Protein AF-A0A2J6J036-F1 (afdb_monomer_lite)

Structure (mmCIF, N/CA/C/O backbone):
data_AF-A0A2J6J036-F1
#
_entry.id   AF-A0A2J6J036-F1
#
loop_
_atom_site.group_PDB
_atom_site.id
_atom_site.type_symbol
_atom_site.label_atom_id
_atom_site.label_alt_id
_atom_site.label_comp_id
_atom_site.label_asym_id
_atom_site.label_entity_id
_atom_site.label_seq_id
_atom_site.pdbx_PDB_ins_code
_atom_site.Cartn_x
_atom_site.Cartn_y
_atom_site.Cartn_z
_atom_site.occupancy
_atom_site.B_iso_or_equiv
_atom_site.auth_seq_id
_atom_site.auth_comp_id
_atom_site.auth_asym_id
_atom_site.auth_atom_id
_atom_site.pdbx_PDB_model_num
ATOM 1 N N . MET A 1 1 ? -36.014 15.746 -7.925 1.00 42.31 1 MET A N 1
ATOM 2 C CA . MET A 1 1 ? -34.994 15.157 -7.032 1.00 42.31 1 MET A CA 1
ATOM 3 C C . MET A 1 1 ? -35.391 15.455 -5.593 1.00 42.31 1 MET A C 1
ATOM 5 O O . MET A 1 1 ? -35.415 16.633 -5.251 1.00 42.31 1 MET A O 1
ATOM 9 N N . PRO A 1 2 ? -35.783 14.462 -4.780 1.00 55.62 2 PRO A N 1
ATOM 10 C CA . PRO A 1 2 ? -36.209 14.699 -3.408 1.00 55.62 2 PRO A CA 1
ATOM 11 C C . PRO A 1 2 ? -35.014 14.486 -2.473 1.00 55.62 2 PRO A C 1
ATOM 13 O O . PRO A 1 2 ? -34.523 13.369 -2.393 1.00 55.62 2 PRO A O 1
ATOM 16 N N . LEU A 1 3 ? -34.519 15.576 -1.872 1.00 52.59 3 LEU A N 1
ATOM 17 C CA . LEU A 1 3 ? -33.710 15.666 -0.630 1.00 52.59 3 LEU A CA 1
ATOM 18 C C . LEU A 1 3 ? -33.008 17.035 -0.473 1.00 52.59 3 LEU A C 1
ATOM 20 O O . LEU A 1 3 ? -32.277 17.241 0.485 1.00 52.59 3 LEU A O 1
ATOM 24 N N . GLY A 1 4 ? -33.217 18.003 -1.376 1.00 55.34 4 GLY A N 1
ATOM 25 C CA . GLY A 1 4 ? -32.718 19.377 -1.181 1.00 55.34 4 GLY A CA 1
ATOM 26 C C . GLY A 1 4 ? -31.195 19.541 -1.290 1.00 55.34 4 GLY A C 1
ATOM 27 O O . GLY A 1 4 ? -30.685 20.646 -1.134 1.00 55.34 4 GLY A O 1
ATOM 28 N N . ILE A 1 5 ? -30.467 18.470 -1.613 1.00 63.69 5 ILE A N 1
ATOM 29 C CA . ILE A 1 5 ? -29.026 18.506 -1.853 1.00 63.69 5 ILE A CA 1
ATOM 30 C C . ILE A 1 5 ? -28.793 19.035 -3.269 1.00 63.69 5 ILE A C 1
ATOM 32 O O . ILE A 1 5 ? -29.204 18.423 -4.257 1.00 63.69 5 ILE A O 1
ATOM 36 N N . LYS A 1 6 ? -28.135 20.191 -3.372 1.00 65.12 6 LYS A N 1
ATOM 37 C CA . LYS A 1 6 ? -27.725 20.782 -4.648 1.00 65.12 6 LYS A CA 1
ATOM 38 C C . LYS A 1 6 ? -26.211 20.659 -4.772 1.00 65.12 6 LYS A C 1
ATOM 40 O O . LYS A 1 6 ? -25.477 21.336 -4.060 1.00 65.12 6 LYS A O 1
ATOM 45 N N . LEU A 1 7 ? -25.754 19.787 -5.671 1.00 59.28 7 LEU A N 1
ATOM 46 C CA . LEU A 1 7 ? -24.333 19.662 -6.001 1.00 59.28 7 LEU A CA 1
ATOM 47 C C . LEU A 1 7 ? -23.791 21.010 -6.486 1.00 59.28 7 LEU A C 1
ATOM 49 O O . LEU A 1 7 ? -24.462 21.731 -7.236 1.00 59.28 7 LEU A O 1
ATOM 53 N N . TRP A 1 8 ? -22.569 21.349 -6.075 1.00 70.19 8 TRP A N 1
ATOM 54 C CA . TRP A 1 8 ? -21.929 22.584 -6.512 1.00 70.19 8 TRP A CA 1
ATOM 55 C C . TRP A 1 8 ? -21.804 22.579 -8.049 1.00 70.19 8 TRP A C 1
ATOM 57 O O . TRP A 1 8 ? -21.372 21.576 -8.622 1.00 70.19 8 TRP A O 1
ATOM 67 N N . PRO A 1 9 ? -22.105 23.681 -8.763 1.00 67.56 9 PRO A N 1
ATOM 68 C CA . PRO A 1 9 ? -22.036 23.723 -10.232 1.00 67.56 9 PRO A CA 1
ATOM 69 C C . PRO A 1 9 ? -20.660 23.396 -10.842 1.00 67.56 9 PRO A C 1
ATOM 71 O O . PRO A 1 9 ? -20.545 23.163 -12.046 1.00 67.56 9 PRO A O 1
ATOM 74 N N . ARG A 1 10 ? -19.590 23.424 -10.037 1.00 60.56 10 ARG A N 1
ATOM 75 C CA . ARG A 1 10 ? -18.247 22.973 -10.429 1.00 60.56 10 ARG A CA 1
ATOM 76 C C . ARG A 1 10 ? -18.108 21.447 -10.372 1.00 60.56 10 ARG A C 1
ATOM 78 O O . ARG A 1 10 ? -17.564 20.889 -11.316 1.00 60.56 10 ARG A O 1
ATOM 85 N N . GLU A 1 11 ? -18.688 20.782 -9.375 1.00 61.12 11 GLU A N 1
ATOM 86 C CA . GLU A 1 11 ? -18.715 19.311 -9.279 1.00 61.12 11 GLU A CA 1
ATOM 87 C C . GLU A 1 11 ? -19.530 18.685 -10.415 1.00 61.12 11 GLU A C 1
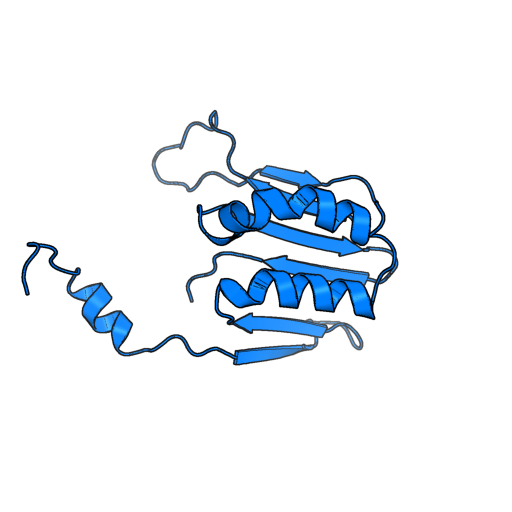ATOM 89 O O . GLU A 1 11 ? -19.111 17.712 -11.034 1.00 61.12 11 GLU A O 1
ATOM 94 N N . LEU A 1 12 ? -20.633 19.331 -10.809 1.00 61.09 12 LEU A N 1
ATOM 95 C CA . LEU A 1 12 ? -21.408 18.938 -11.994 1.00 61.09 12 LEU A CA 1
ATOM 96 C C . LEU A 1 12 ? -20.585 18.990 -13.296 1.00 61.09 12 LEU A C 1
ATOM 98 O O . LEU A 1 12 ? -20.835 18.211 -14.213 1.00 61.09 12 LEU A O 1
ATOM 102 N N . ARG A 1 13 ? -19.597 19.894 -13.386 1.00 59.88 13 ARG A N 1
ATOM 103 C CA . ARG A 1 13 ? -18.660 19.966 -14.520 1.00 59.88 13 ARG A CA 1
ATOM 104 C C . ARG A 1 13 ? -17.522 18.953 -14.397 1.00 59.88 13 ARG A C 1
ATOM 106 O O . ARG A 1 13 ? -17.084 18.443 -15.423 1.00 59.88 13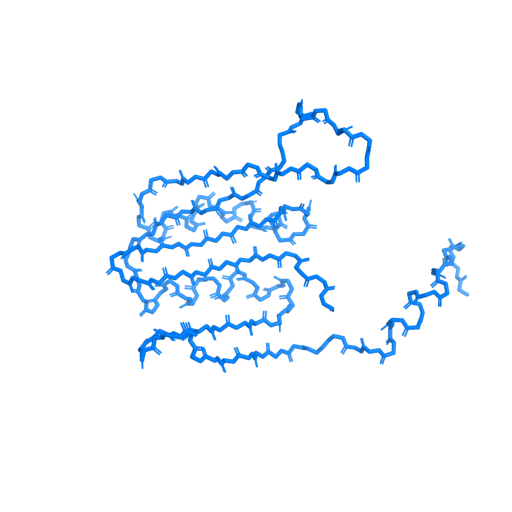 ARG A O 1
ATOM 113 N N . ARG A 1 14 ? -17.087 18.624 -13.177 1.00 54.62 14 ARG A N 1
ATOM 114 C CA . ARG A 1 14 ? -16.057 17.608 -12.899 1.00 54.62 14 ARG A CA 1
ATOM 115 C C . ARG A 1 14 ? -16.548 16.193 -13.231 1.00 54.62 14 ARG A C 1
ATOM 117 O O . ARG A 1 14 ? -15.812 15.431 -13.843 1.00 54.62 14 ARG A O 1
ATOM 124 N N . HIS A 1 15 ? -17.838 15.912 -13.018 1.00 53.22 15 HIS A N 1
ATOM 125 C CA . HIS A 1 15 ? -18.505 14.670 -13.441 1.00 53.22 15 HIS A CA 1
ATOM 126 C C . HIS A 1 15 ? -18.466 14.378 -14.954 1.00 53.22 15 HIS A C 1
ATOM 128 O O . HIS A 1 15 ? -18.782 13.263 -15.369 1.00 53.22 15 HIS A O 1
ATOM 134 N N . ARG A 1 16 ? -18.094 15.346 -15.805 1.00 51.09 16 ARG A N 1
ATOM 135 C CA . ARG A 1 16 ? -17.931 15.097 -17.245 1.00 51.09 16 ARG A CA 1
ATOM 136 C C . ARG A 1 16 ? -16.647 14.324 -17.563 1.00 51.09 16 ARG A C 1
ATOM 138 O O . ARG A 1 16 ? -16.648 13.542 -18.510 1.00 51.09 16 ARG A O 1
ATOM 145 N N . ASN A 1 17 ? -15.614 14.461 -16.733 1.00 52.84 17 ASN A N 1
ATOM 146 C CA . ASN A 1 17 ? -14.405 13.649 -16.802 1.00 52.84 17 ASN A CA 1
ATOM 147 C C . ASN A 1 17 ? -14.557 12.511 -15.797 1.00 52.84 17 ASN A C 1
ATOM 149 O O . ASN A 1 17 ? -14.239 12.653 -14.622 1.00 52.84 17 ASN A O 1
ATOM 153 N N . HIS A 1 18 ? -15.110 11.389 -16.250 1.00 56.50 18 HIS A N 1
ATOM 154 C CA . HIS A 1 18 ? -15.148 10.193 -15.419 1.00 56.50 18 HIS A CA 1
ATOM 155 C C . HIS A 1 18 ? -13.706 9.784 -15.129 1.00 56.50 18 HIS A C 1
ATOM 157 O O . HIS A 1 18 ? -12.969 9.476 -16.068 1.00 56.50 18 HIS A O 1
ATOM 163 N N . LEU A 1 19 ? -13.315 9.783 -13.854 1.00 60.91 19 LEU A N 1
ATOM 164 C CA . LEU A 1 19 ? -12.085 9.133 -13.425 1.00 60.91 19 LEU A CA 1
ATOM 165 C C . LEU A 1 19 ? -12.183 7.670 -13.843 1.00 60.91 19 LEU A C 1
ATOM 167 O O . LEU A 1 19 ? -13.112 6.957 -13.458 1.00 60.91 19 LEU A O 1
ATOM 171 N N . ARG A 1 20 ? -11.280 7.257 -14.729 1.00 68.12 20 ARG A N 1
ATOM 172 C CA . ARG A 1 20 ? -11.237 5.890 -15.233 1.00 68.12 20 ARG A CA 1
ATOM 173 C C . ARG A 1 20 ? -10.200 5.129 -14.439 1.00 68.12 20 ARG A C 1
ATOM 175 O O . ARG A 1 20 ? -9.110 5.637 -14.199 1.00 68.12 20 ARG A O 1
ATOM 182 N N . GLN A 1 21 ? -10.551 3.901 -14.073 1.00 80.56 21 GLN A N 1
ATOM 183 C CA . GLN A 1 21 ? -9.552 2.967 -13.580 1.00 80.56 21 GLN A CA 1
ATOM 184 C C . GLN A 1 21 ? -8.496 2.745 -14.662 1.00 80.56 21 GLN A C 1
ATOM 186 O O . GLN A 1 21 ? -8.813 2.722 -15.855 1.00 80.56 21 GLN A O 1
ATOM 191 N N . GLY A 1 22 ? -7.255 2.575 -14.240 1.00 84.75 22 GLY A N 1
ATOM 192 C CA . GLY A 1 22 ? -6.129 2.396 -15.136 1.00 84.75 22 GLY A CA 1
ATOM 193 C C . GLY A 1 22 ? -4.823 2.369 -14.368 1.00 84.75 22 GLY A C 1
ATOM 194 O O . GLY A 1 22 ? -4.801 2.484 -13.145 1.00 84.75 22 GLY A O 1
ATOM 195 N N . TYR A 1 23 ? -3.732 2.220 -15.099 1.00 87.62 23 TYR A N 1
ATOM 196 C CA . TYR A 1 23 ? -2.402 2.323 -14.532 1.00 87.62 23 TYR A CA 1
ATOM 197 C C . TYR A 1 23 ? -1.475 3.012 -15.523 1.00 87.62 23 TYR A C 1
ATOM 199 O O . TYR A 1 23 ? -1.669 2.937 -16.739 1.00 87.62 23 TYR A O 1
ATOM 207 N N . THR A 1 24 ? -0.462 3.675 -14.992 1.00 86.62 24 THR A N 1
ATOM 208 C CA . THR A 1 24 ? 0.704 4.121 -15.742 1.00 86.62 24 THR A CA 1
ATOM 209 C C . THR A 1 24 ? 1.933 3.419 -15.190 1.00 86.62 24 THR A C 1
ATOM 211 O O . THR A 1 24 ? 2.003 3.056 -14.015 1.00 86.62 24 THR A O 1
ATOM 214 N N . PHE A 1 25 ? 2.891 3.183 -16.075 1.00 87.06 25 PHE A N 1
ATOM 215 C CA . PHE A 1 25 ? 4.164 2.565 -15.754 1.00 87.06 25 PHE A CA 1
ATOM 216 C C . PHE A 1 25 ? 5.259 3.354 -16.454 1.00 87.06 25 PHE A C 1
ATOM 218 O O . PHE A 1 25 ? 5.153 3.636 -17.650 1.00 87.06 25 PHE A O 1
ATOM 225 N N . SER A 1 26 ? 6.293 3.720 -15.709 1.00 86.56 26 SER A N 1
ATOM 226 C CA . SER A 1 26 ? 7.417 4.490 -16.228 1.00 86.56 26 SER A CA 1
ATOM 227 C C . SER A 1 26 ? 8.709 4.111 -15.520 1.00 86.56 26 SER A C 1
ATOM 229 O O . SER A 1 26 ? 8.702 3.782 -14.334 1.00 86.56 26 SER A O 1
ATOM 231 N N . LEU A 1 27 ? 9.826 4.209 -16.238 1.00 87.94 27 LEU A N 1
ATOM 232 C CA . LEU A 1 27 ? 11.154 4.144 -15.635 1.00 87.94 27 LEU A CA 1
ATOM 233 C C . LEU A 1 27 ? 11.323 5.330 -14.679 1.00 87.94 27 LEU A C 1
ATOM 235 O O . LEU A 1 27 ? 10.889 6.444 -14.987 1.00 87.94 27 LEU A O 1
ATOM 239 N N . LEU A 1 28 ? 11.919 5.088 -13.518 1.00 83.44 28 LEU A N 1
ATOM 240 C CA . LEU A 1 28 ? 12.232 6.153 -12.581 1.00 83.44 28 LEU A CA 1
ATOM 241 C C . LEU A 1 28 ? 13.357 7.017 -13.173 1.00 83.44 28 LEU A C 1
ATOM 243 O O . LEU A 1 28 ? 14.308 6.498 -13.764 1.00 83.44 28 LEU A O 1
ATOM 247 N N . GLU A 1 29 ? 13.234 8.341 -13.063 1.00 77.88 29 GLU A N 1
ATOM 248 C CA . GLU A 1 29 ? 14.222 9.252 -13.646 1.00 77.88 29 GLU A CA 1
ATOM 249 C C . GLU A 1 29 ? 15.629 8.931 -13.118 1.00 77.88 29 GLU A C 1
ATOM 251 O O . GLU A 1 29 ? 15.825 8.687 -11.928 1.00 77.88 29 GLU A O 1
ATOM 256 N N . ASN A 1 30 ? 16.619 8.933 -14.015 1.00 73.88 30 ASN A N 1
ATOM 257 C CA . ASN A 1 30 ? 18.031 8.680 -13.703 1.00 73.88 30 ASN A CA 1
ATOM 258 C C . ASN A 1 30 ? 18.363 7.269 -13.174 1.00 73.88 30 ASN A C 1
ATOM 260 O O . ASN A 1 30 ? 19.412 7.087 -12.558 1.00 73.88 30 ASN A O 1
ATOM 264 N N . THR A 1 31 ? 17.525 6.261 -13.435 1.00 74.25 31 THR A N 1
ATOM 265 C CA . THR A 1 31 ? 17.828 4.847 -13.125 1.00 74.25 31 THR A CA 1
ATOM 266 C C . THR A 1 31 ? 17.614 3.951 -14.345 1.00 74.25 31 THR A C 1
ATOM 268 O O . THR A 1 31 ? 16.812 4.282 -15.211 1.00 74.25 31 THR A O 1
ATOM 271 N N . ALA A 1 32 ? 18.353 2.839 -14.453 1.00 77.00 32 ALA A N 1
ATOM 272 C CA . ALA A 1 32 ? 18.269 1.917 -15.598 1.00 77.00 32 ALA A CA 1
ATOM 273 C C . ALA A 1 32 ? 17.325 0.724 -15.350 1.00 77.00 32 ALA A C 1
ATOM 275 O O . ALA A 1 32 ? 16.915 0.049 -16.291 1.00 77.00 32 ALA A O 1
ATOM 276 N N . ASP A 1 33 ? 16.990 0.475 -14.087 1.00 82.44 33 ASP A N 1
ATOM 277 C CA . ASP A 1 33 ? 16.368 -0.753 -13.593 1.00 82.44 33 ASP A CA 1
ATOM 278 C C . ASP A 1 33 ? 15.285 -0.518 -12.522 1.00 82.44 33 ASP A C 1
ATOM 280 O O . ASP A 1 33 ? 14.685 -1.477 -12.040 1.00 82.44 33 ASP A O 1
ATOM 284 N N . SER A 1 34 ? 14.970 0.742 -12.205 1.00 83.69 34 SER A N 1
ATOM 285 C CA . SER A 1 34 ? 13.910 1.111 -11.258 1.00 83.69 34 SER A CA 1
ATOM 286 C C . SER A 1 34 ? 12.660 1.582 -11.982 1.00 83.69 34 SER A C 1
ATOM 288 O O . SER A 1 34 ? 12.725 2.418 -12.884 1.00 83.69 34 SER A O 1
ATOM 290 N N . TYR A 1 35 ? 11.499 1.105 -11.543 1.00 85.75 35 TYR A N 1
ATOM 291 C CA . TYR A 1 35 ? 10.226 1.404 -12.188 1.00 85.75 35 TYR A CA 1
ATOM 292 C C . TYR A 1 35 ? 9.194 1.945 -11.205 1.00 85.75 35 TYR A C 1
ATOM 294 O O . TYR A 1 35 ? 9.119 1.512 -10.059 1.00 85.75 35 TYR A O 1
ATOM 302 N N . ARG A 1 36 ? 8.358 2.870 -11.682 1.00 88.00 36 ARG A N 1
ATOM 303 C CA . ARG A 1 36 ? 7.198 3.395 -10.963 1.00 88.00 36 ARG A CA 1
ATOM 304 C C . ARG A 1 36 ? 5.920 2.906 -11.620 1.00 88.00 36 ARG A C 1
ATOM 306 O O . ARG A 1 36 ? 5.723 3.095 -12.820 1.00 88.00 36 ARG A O 1
ATOM 313 N N . PHE A 1 37 ? 5.039 2.347 -10.802 1.00 88.06 37 PHE A N 1
ATOM 314 C CA . PHE A 1 37 ? 3.669 2.027 -11.171 1.00 88.06 37 PHE A CA 1
ATOM 315 C C . PHE A 1 37 ? 2.734 2.982 -10.434 1.00 88.06 37 PHE A C 1
ATOM 317 O O . PHE A 1 37 ? 2.808 3.104 -9.214 1.00 88.06 37 PHE A O 1
ATOM 324 N N . THR A 1 38 ? 1.841 3.646 -11.160 1.00 88.12 38 THR A N 1
ATOM 325 C CA . THR A 1 38 ? 0.772 4.456 -10.568 1.00 88.12 38 THR A CA 1
ATOM 326 C C . THR A 1 38 ? -0.554 3.852 -10.987 1.00 88.12 38 THR A C 1
ATOM 328 O O . THR A 1 38 ? -0.826 3.722 -12.178 1.00 88.12 38 THR A O 1
ATOM 331 N N . ILE A 1 39 ? -1.373 3.449 -10.018 1.00 87.88 39 ILE A N 1
ATOM 332 C CA . ILE A 1 39 ? -2.618 2.722 -10.270 1.00 87.88 39 ILE A CA 1
ATOM 333 C C . ILE A 1 39 ? -3.793 3.573 -9.793 1.00 87.88 39 ILE A C 1
ATOM 335 O O . ILE A 1 39 ? -3.921 3.866 -8.609 1.00 87.88 39 ILE A O 1
ATOM 339 N N . ALA A 1 40 ? -4.686 3.920 -10.716 1.00 86.88 40 ALA A N 1
ATOM 340 C CA . ALA A 1 40 ? -5.988 4.484 -10.399 1.00 86.88 40 ALA A CA 1
ATOM 341 C C . ALA A 1 40 ? -6.991 3.333 -10.255 1.00 86.88 40 ALA A C 1
ATOM 343 O O . ALA A 1 40 ? -7.398 2.709 -11.240 1.00 86.88 40 ALA A O 1
ATOM 344 N N . ALA A 1 41 ? -7.392 3.035 -9.023 1.00 85.88 41 ALA A N 1
ATOM 345 C CA . ALA A 1 41 ? -8.298 1.937 -8.704 1.00 85.88 41 ALA A CA 1
ATOM 346 C C . ALA A 1 41 ? -9.495 2.411 -7.876 1.00 85.88 41 ALA A C 1
ATOM 348 O O . ALA A 1 41 ? -9.471 3.463 -7.243 1.00 85.88 41 ALA A O 1
ATOM 349 N N . SER A 1 42 ? -10.571 1.620 -7.880 1.00 85.94 42 SER A N 1
ATOM 350 C CA . SER A 1 42 ? -11.656 1.812 -6.918 1.00 85.94 42 SER A CA 1
ATOM 351 C C . SER A 1 42 ? -11.185 1.442 -5.506 1.00 85.94 42 SER A C 1
ATOM 353 O O . SER A 1 42 ? -10.454 0.457 -5.380 1.00 85.94 42 SER A O 1
ATOM 355 N N . PRO A 1 43 ? -11.675 2.118 -4.451 1.00 85.38 43 PRO A N 1
ATOM 356 C CA . PRO A 1 43 ? -11.314 1.836 -3.057 1.00 85.38 43 PRO A CA 1
ATOM 357 C C . PRO A 1 43 ? -11.392 0.354 -2.664 1.00 85.38 43 PRO A C 1
ATOM 35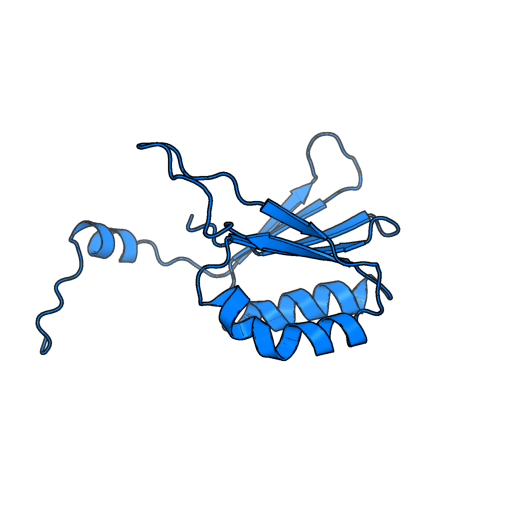9 O O . PRO A 1 43 ? -10.533 -0.156 -1.958 1.00 85.38 43 PRO A O 1
ATOM 362 N N . GLN A 1 44 ? -12.379 -0.371 -3.197 1.00 87.44 44 GLN A N 1
ATOM 363 C CA . GLN A 1 44 ? -12.599 -1.791 -2.907 1.00 87.44 44 GLN A CA 1
ATOM 364 C C . GLN A 1 44 ? -11.467 -2.701 -3.406 1.00 87.44 44 GLN A C 1
ATOM 366 O O . GLN A 1 44 ? -11.342 -3.813 -2.919 1.00 87.44 44 GLN A O 1
ATOM 371 N N . LYS A 1 45 ? -10.661 -2.247 -4.376 1.00 89.38 45 LYS A N 1
ATOM 372 C CA . LYS A 1 45 ? -9.534 -3.010 -4.935 1.00 89.38 45 LYS A CA 1
ATOM 373 C C . LYS A 1 45 ? -8.214 -2.734 -4.216 1.00 89.38 45 LYS A C 1
ATOM 375 O O . LYS A 1 45 ? -7.242 -3.433 -4.465 1.00 89.38 45 LYS A O 1
ATOM 380 N N . VAL A 1 46 ? -8.154 -1.701 -3.373 1.00 88.94 46 VAL A N 1
ATOM 381 C CA . VAL A 1 46 ? -6.915 -1.285 -2.699 1.00 88.94 46 VAL A CA 1
ATOM 382 C C . VAL A 1 46 ? -6.347 -2.395 -1.802 1.00 88.94 46 VAL A C 1
ATOM 384 O O . VAL A 1 46 ? -5.152 -2.657 -1.932 1.00 88.94 46 VAL A O 1
ATOM 387 N N . PRO A 1 47 ? -7.145 -3.104 -0.971 1.00 89.69 47 PRO A N 1
ATOM 388 C CA . PRO A 1 47 ? -6.631 -4.216 -0.167 1.00 89.69 47 PRO A CA 1
ATOM 389 C C . PRO A 1 47 ? -6.003 -5.320 -1.021 1.00 89.69 47 PRO A C 1
ATOM 391 O O . PRO A 1 47 ? -4.887 -5.748 -0.741 1.00 89.69 47 PRO A O 1
ATOM 394 N N . ASP A 1 48 ? -6.681 -5.717 -2.101 1.00 90.50 48 ASP A N 1
ATOM 395 C CA . ASP A 1 48 ? -6.207 -6.773 -2.998 1.00 90.50 48 ASP A CA 1
ATOM 396 C C . ASP A 1 48 ? -4.915 -6.371 -3.717 1.00 90.50 48 ASP A C 1
ATOM 398 O O . ASP A 1 48 ? -4.006 -7.184 -3.856 1.00 90.50 48 ASP A O 1
ATOM 402 N N . ILE A 1 49 ? -4.807 -5.111 -4.155 1.00 89.88 49 ILE A N 1
ATOM 403 C CA . ILE A 1 49 ? -3.599 -4.579 -4.804 1.00 89.88 49 ILE A CA 1
ATOM 404 C C . ILE A 1 49 ? -2.422 -4.569 -3.825 1.00 89.88 49 ILE A C 1
ATOM 406 O O . ILE A 1 49 ? -1.333 -5.015 -4.182 1.00 89.88 49 ILE A O 1
ATOM 410 N N . LEU A 1 50 ? -2.637 -4.085 -2.598 1.00 88.62 50 LEU A N 1
ATOM 411 C CA . LEU A 1 50 ? -1.612 -4.081 -1.552 1.00 88.62 50 LEU A CA 1
ATOM 412 C C . LEU A 1 50 ? -1.146 -5.501 -1.235 1.00 88.62 50 LEU A C 1
ATOM 414 O O . LEU A 1 50 ? 0.053 -5.752 -1.150 1.00 88.62 50 LEU A O 1
ATOM 418 N N . ARG A 1 51 ? -2.090 -6.436 -1.099 1.00 89.06 51 ARG A N 1
ATOM 419 C CA . ARG A 1 51 ? -1.787 -7.835 -0.802 1.00 89.06 51 ARG A CA 1
ATOM 420 C C . ARG A 1 51 ? -1.008 -8.496 -1.937 1.00 89.06 51 ARG A C 1
ATOM 422 O O . ARG A 1 51 ? 0.038 -9.089 -1.690 1.00 89.06 51 ARG A O 1
ATOM 429 N N . ALA A 1 52 ? -1.466 -8.323 -3.176 1.00 88.75 52 ALA A N 1
ATOM 430 C CA . ALA A 1 52 ? -0.813 -8.878 -4.357 1.00 88.75 52 ALA A CA 1
ATOM 431 C C . ALA A 1 52 ? 0.627 -8.373 -4.526 1.00 88.75 52 ALA A C 1
ATOM 433 O O . ALA A 1 52 ? 1.490 -9.125 -4.967 1.00 88.75 52 ALA A O 1
ATOM 434 N N . PHE A 1 53 ? 0.894 -7.118 -4.158 1.00 84.62 53 PHE A N 1
ATOM 435 C CA . PHE A 1 53 ? 2.234 -6.541 -4.219 1.00 84.62 53 PHE A CA 1
ATOM 436 C C . PHE A 1 53 ? 3.218 -7.218 -3.253 1.00 84.62 53 PHE A C 1
ATOM 438 O O . PHE A 1 53 ? 4.384 -7.433 -3.599 1.00 84.62 53 PHE A O 1
ATOM 445 N N . CYS A 1 54 ? 2.746 -7.573 -2.057 1.00 83.06 54 CYS A N 1
ATOM 446 C CA . CYS A 1 54 ? 3.558 -8.245 -1.050 1.00 83.06 54 CYS A CA 1
ATOM 447 C C . CYS A 1 54 ? 3.744 -9.736 -1.354 1.00 83.06 54 CYS A C 1
ATOM 449 O O . CYS A 1 54 ? 4.880 -10.204 -1.329 1.00 83.06 54 CYS A O 1
ATOM 451 N N . ASP A 1 55 ? 2.672 -10.452 -1.718 1.00 78.69 55 ASP A N 1
ATOM 452 C CA . ASP A 1 55 ? 2.705 -11.905 -1.959 1.00 78.69 55 ASP A CA 1
ATOM 453 C C . ASP A 1 55 ? 3.710 -12.313 -3.054 1.00 78.69 55 ASP A C 1
ATOM 455 O O . ASP A 1 55 ? 4.269 -13.407 -3.011 1.00 78.69 55 ASP A O 1
ATOM 459 N N . SER A 1 56 ? 3.958 -11.454 -4.050 1.00 66.81 56 SER A N 1
ATOM 460 C CA . SER A 1 56 ? 4.874 -11.766 -5.154 1.00 66.81 56 SER A CA 1
ATOM 461 C C . SER A 1 56 ? 6.337 -11.409 -4.893 1.00 66.81 56 SER A C 1
ATOM 463 O O . SER A 1 56 ? 7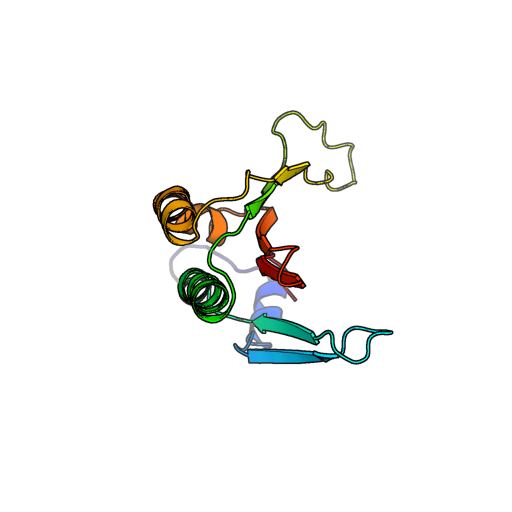.196 -11.810 -5.679 1.00 66.81 56 SER A O 1
ATOM 465 N N . SER A 1 57 ? 6.624 -10.612 -3.861 1.00 66.75 57 SER A N 1
ATOM 466 C CA . SER A 1 57 ? 7.865 -9.825 -3.840 1.00 66.75 57 SER A CA 1
ATOM 467 C C . SER A 1 57 ? 8.602 -9.848 -2.503 1.00 66.75 57 SER A C 1
ATOM 469 O O . SER A 1 57 ? 9.797 -9.543 -2.487 1.00 66.75 57 SER A O 1
ATOM 471 N N . VAL A 1 58 ? 7.924 -10.148 -1.384 1.00 79.06 58 VAL A N 1
ATOM 472 C CA . VAL A 1 58 ? 8.511 -9.935 -0.057 1.00 79.06 58 VAL A CA 1
ATOM 473 C C . VAL A 1 58 ? 7.936 -10.837 1.045 1.00 79.06 58 VAL A C 1
ATOM 475 O O . VAL A 1 58 ? 6.726 -10.895 1.220 1.00 79.06 58 VAL A O 1
ATOM 478 N N . ASP A 1 59 ? 8.807 -11.449 1.859 1.00 86.50 59 ASP A N 1
ATOM 479 C CA . ASP A 1 59 ? 8.404 -12.244 3.038 1.00 86.50 59 ASP A CA 1
ATOM 480 C C . ASP A 1 59 ? 8.103 -11.376 4.281 1.00 86.50 59 ASP A C 1
ATOM 482 O O . ASP A 1 59 ? 7.246 -11.696 5.108 1.00 86.50 59 ASP A O 1
ATOM 486 N N . GLU A 1 60 ? 8.811 -10.253 4.421 1.00 91.44 60 GLU A N 1
ATOM 487 C CA . GLU A 1 60 ? 8.700 -9.309 5.539 1.00 91.44 60 GLU A CA 1
ATOM 488 C C . GLU A 1 60 ? 8.602 -7.871 5.025 1.00 91.44 60 GLU A C 1
ATOM 490 O O . GLU A 1 60 ? 9.242 -7.514 4.042 1.00 91.44 60 GLU A O 1
ATOM 495 N N . ALA A 1 61 ? 7.849 -7.006 5.688 1.00 93.44 61 ALA A N 1
ATOM 496 C CA . ALA A 1 61 ? 7.752 -5.596 5.320 1.00 93.44 61 ALA A CA 1
ATOM 497 C C . ALA A 1 61 ? 7.591 -4.727 6.567 1.00 93.44 61 ALA A C 1
ATOM 499 O O . ALA A 1 61 ? 7.350 -5.233 7.665 1.00 93.44 61 ALA A O 1
ATOM 500 N N . PHE A 1 62 ? 7.715 -3.415 6.395 1.00 93.50 62 PHE A N 1
ATOM 501 C CA . PHE A 1 62 ? 7.273 -2.447 7.390 1.00 93.50 62 PHE A CA 1
ATOM 502 C C . PHE A 1 62 ? 6.149 -1.577 6.828 1.00 93.50 62 PHE A C 1
ATOM 504 O O . PHE A 1 62 ? 6.089 -1.297 5.629 1.00 93.50 62 PHE A O 1
ATOM 511 N N . LEU A 1 63 ? 5.254 -1.158 7.719 1.00 93.06 63 LEU A N 1
ATOM 512 C CA . LEU A 1 63 ? 4.149 -0.255 7.447 1.00 93.06 63 LEU A CA 1
ATOM 513 C C . LEU A 1 63 ? 4.619 1.191 7.578 1.00 93.06 63 LEU A C 1
ATOM 515 O O . LEU A 1 63 ? 5.254 1.566 8.567 1.00 93.06 63 LEU A O 1
ATOM 519 N N . ILE A 1 64 ? 4.241 1.999 6.598 1.00 93.12 64 ILE A N 1
ATOM 520 C CA . ILE A 1 64 ? 4.356 3.452 6.603 1.00 93.12 64 ILE A CA 1
ATOM 521 C C . ILE A 1 64 ? 2.948 4.004 6.808 1.00 93.12 64 ILE A C 1
ATOM 523 O O . ILE A 1 64 ? 2.030 3.643 6.071 1.00 93.12 64 ILE A O 1
ATOM 527 N N . LEU A 1 65 ? 2.767 4.865 7.803 1.00 90.69 65 LEU A N 1
ATOM 528 C CA . LEU A 1 65 ? 1.493 5.519 8.088 1.00 90.69 65 LEU A CA 1
ATOM 529 C C . LEU A 1 65 ? 1.694 7.030 8.159 1.00 90.69 65 LEU A C 1
ATOM 531 O O . LEU A 1 65 ? 2.440 7.512 9.010 1.00 90.69 65 LEU A O 1
ATOM 535 N N . GLU A 1 66 ? 0.985 7.770 7.314 1.00 88.44 66 GLU A N 1
ATOM 536 C CA . GLU A 1 66 ? 0.945 9.229 7.347 1.00 88.44 66 GLU A CA 1
ATOM 537 C C . GLU A 1 66 ? -0.328 9.713 8.042 1.00 88.44 66 GLU A C 1
ATOM 539 O O . GLU A 1 66 ? -1.448 9.309 7.707 1.00 88.44 66 GLU A O 1
ATOM 544 N N . PHE A 1 67 ? -0.170 10.594 9.029 1.00 83.56 67 PHE A N 1
ATOM 545 C CA . PHE A 1 67 ? -1.285 11.078 9.836 1.00 83.56 67 PHE A CA 1
ATOM 546 C C . PHE A 1 67 ? -1.078 12.514 10.317 1.00 83.56 67 PHE A C 1
ATOM 548 O O . PHE A 1 67 ? 0.041 12.983 10.519 1.00 83.56 67 PHE A O 1
ATOM 555 N N . TYR A 1 68 ? -2.184 13.214 10.562 1.00 79.94 68 TYR A N 1
ATOM 556 C CA . TYR A 1 68 ? -2.159 14.500 11.251 1.00 79.94 68 TYR A CA 1
ATOM 557 C C . TYR A 1 68 ? -2.249 14.292 12.759 1.00 79.94 68 TYR A C 1
ATOM 559 O O . TYR A 1 68 ? -3.143 13.601 13.252 1.00 79.94 68 TYR A O 1
ATOM 567 N N . ARG A 1 69 ? -1.351 14.923 13.519 1.00 71.69 69 ARG A N 1
ATOM 568 C CA . ARG A 1 69 ? -1.508 15.007 14.975 1.00 71.69 69 ARG A CA 1
ATOM 569 C C . ARG A 1 69 ? -2.612 16.005 15.310 1.00 71.69 69 ARG A C 1
ATOM 571 O O . ARG A 1 69 ? -2.572 17.147 14.858 1.00 71.69 69 ARG A O 1
ATOM 578 N N . ASN A 1 70 ? -3.538 15.598 16.178 1.00 62.75 70 ASN A N 1
ATOM 579 C CA . ASN A 1 70 ? -4.652 16.431 16.659 1.00 62.75 70 ASN A CA 1
ATOM 580 C C . ASN A 1 70 ? -4.214 17.767 17.298 1.00 62.75 70 ASN A C 1
ATOM 582 O O . ASN A 1 70 ? -5.036 18.665 17.455 1.00 62.75 70 ASN A O 1
ATOM 586 N N . GLU A 1 71 ? -2.942 17.900 17.680 1.00 57.44 71 GLU A N 1
ATOM 58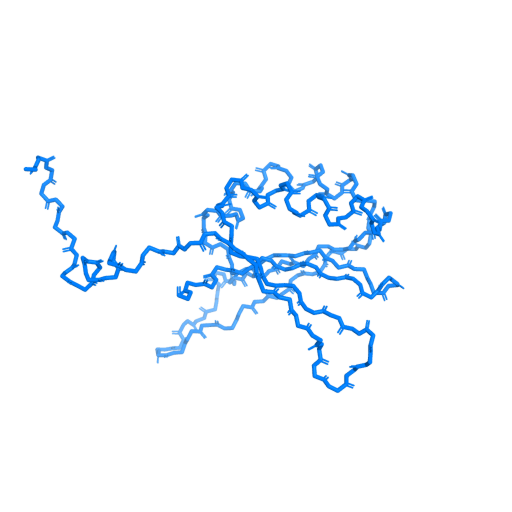7 C CA . GLU A 1 71 ? -2.394 19.055 18.399 1.00 57.44 71 GLU A CA 1
ATOM 588 C C . GLU A 1 71 ? -1.630 20.049 17.512 1.00 57.44 71 GLU A C 1
ATOM 590 O O . GLU A 1 71 ? -1.117 21.039 18.032 1.00 57.44 71 GLU A O 1
ATOM 595 N N . GLN A 1 72 ? -1.528 19.833 16.194 1.00 53.00 72 GLN A N 1
ATOM 596 C CA . GLN A 1 72 ? -0.855 20.812 15.338 1.00 53.00 72 GLN A CA 1
ATOM 597 C C . GLN A 1 72 ? -1.710 22.089 15.242 1.00 53.00 72 GLN A C 1
ATOM 599 O O . GLN A 1 72 ? -2.833 22.040 14.729 1.00 53.00 72 GLN A O 1
ATOM 604 N N . PRO A 1 73 ? -1.215 23.255 15.709 1.00 50.75 73 PRO A N 1
ATOM 605 C CA . PRO A 1 73 ? -1.902 24.507 15.459 1.00 50.75 73 PRO A CA 1
ATOM 606 C C . PRO A 1 73 ? -1.875 24.733 13.952 1.00 50.75 73 PRO A C 1
ATOM 608 O O . PRO A 1 73 ? -0.814 24.964 13.375 1.00 50.75 73 PRO A O 1
ATOM 611 N N . VAL A 1 74 ? -3.043 24.655 13.312 1.00 55.50 74 VAL A N 1
ATOM 612 C CA . VAL A 1 74 ? -3.205 25.059 11.915 1.00 55.50 74 VAL A CA 1
ATOM 613 C C . VAL A 1 74 ? -2.858 26.544 11.855 1.00 55.50 74 VAL A C 1
ATOM 615 O O . VAL A 1 74 ? -3.681 27.406 12.181 1.00 55.50 74 VAL A O 1
ATOM 618 N N . GLN A 1 75 ? -1.609 26.862 11.511 1.00 54.97 75 GLN A N 1
ATOM 619 C CA . GLN A 1 75 ? -1.230 28.230 11.200 1.00 54.97 75 GLN A CA 1
ATOM 620 C C . GLN A 1 75 ? -2.102 28.646 10.017 1.00 54.97 75 GLN A C 1
ATOM 622 O O . GLN A 1 75 ? -2.165 27.956 9.001 1.00 54.97 75 GLN A O 1
ATOM 627 N N . LYS A 1 76 ? -2.878 29.720 10.198 1.00 50.56 76 LYS A N 1
ATOM 628 C CA . LYS A 1 76 ? -3.867 30.181 9.218 1.00 50.56 76 LYS A CA 1
ATOM 629 C C . LYS A 1 76 ? -3.238 30.263 7.821 1.00 50.56 76 LYS A C 1
ATOM 631 O O . LYS A 1 76 ? -2.499 31.201 7.550 1.00 50.56 76 LYS A O 1
ATOM 636 N N . GLY A 1 77 ? -3.614 29.337 6.940 1.00 55.59 77 GLY A N 1
ATOM 637 C CA . GLY A 1 77 ? -3.308 29.394 5.510 1.00 55.59 77 GLY A CA 1
ATOM 638 C C . GLY A 1 77 ? -2.372 28.311 4.974 1.00 55.59 77 GLY A C 1
ATOM 639 O O . GLY A 1 77 ? -2.317 28.171 3.757 1.00 55.59 77 GLY A O 1
ATOM 640 N N . GLU A 1 78 ? -1.712 27.520 5.824 1.00 55.56 78 GLU A N 1
ATOM 641 C CA . GLU A 1 78 ? -0.851 26.417 5.374 1.00 55.56 78 GLU A CA 1
ATOM 642 C C . GLU A 1 78 ? -1.413 25.065 5.842 1.00 55.56 78 GLU A C 1
ATOM 644 O O . GLU A 1 78 ? -1.760 24.922 7.020 1.00 55.56 78 GLU A O 1
ATOM 649 N N . PRO A 1 79 ? -1.568 24.072 4.942 1.00 58.47 79 PRO A N 1
ATOM 650 C CA . PRO A 1 79 ? -1.913 22.721 5.362 1.00 58.47 79 PRO A CA 1
ATOM 651 C C . PRO A 1 79 ? -0.802 22.201 6.281 1.00 58.47 79 PRO A C 1
ATOM 653 O O . PRO A 1 79 ? 0.377 22.306 5.947 1.00 58.47 79 PRO A O 1
ATOM 656 N N . GLY A 1 80 ? -1.177 21.672 7.450 1.00 65.75 80 GLY A N 1
ATOM 657 C CA . GLY A 1 80 ? -0.221 21.044 8.363 1.00 65.75 80 GLY A CA 1
ATOM 658 C C . GLY A 1 80 ? 0.560 19.952 7.635 1.00 65.75 80 GLY A C 1
ATOM 659 O O . GLY A 1 80 ? 0.026 19.300 6.735 1.00 65.75 80 GLY A O 1
ATOM 660 N N . MET A 1 81 ? 1.831 19.774 7.983 1.00 72.88 81 MET A N 1
ATOM 661 C CA . MET A 1 81 ? 2.638 18.704 7.408 1.00 72.88 81 MET A CA 1
ATOM 662 C C . MET A 1 81 ? 2.310 17.400 8.153 1.00 72.88 81 MET A C 1
ATOM 664 O O . MET A 1 81 ? 2.345 17.399 9.390 1.00 72.88 81 MET A O 1
ATOM 668 N N . PRO A 1 82 ? 1.947 16.315 7.445 1.00 82.19 82 PRO A N 1
ATOM 669 C CA . PRO A 1 82 ? 1.638 15.048 8.090 1.00 82.19 82 PRO A CA 1
ATOM 670 C C . PRO A 1 82 ? 2.882 14.476 8.773 1.00 82.19 82 PRO A C 1
ATOM 672 O O . PRO A 1 82 ? 3.999 14.585 8.267 1.00 82.19 82 PRO A O 1
ATOM 675 N N . ASP A 1 83 ? 2.679 13.867 9.936 1.00 86.50 83 ASP A N 1
ATOM 676 C CA . ASP A 1 83 ? 3.691 13.055 10.595 1.00 86.50 83 ASP A CA 1
ATOM 677 C C . ASP A 1 83 ? 3.705 11.651 9.983 1.00 86.50 83 ASP A C 1
ATOM 679 O O . ASP A 1 83 ? 2.669 11.139 9.554 1.00 86.50 83 ASP A O 1
ATOM 683 N N . VAL A 1 84 ? 4.880 11.016 9.985 1.00 89.94 84 VAL A N 1
ATOM 684 C CA . VAL A 1 84 ? 5.069 9.662 9.451 1.00 89.94 84 VAL A CA 1
ATOM 685 C C . VAL A 1 84 ? 5.453 8.710 10.575 1.00 89.94 84 VAL A C 1
ATOM 687 O O . VAL A 1 84 ? 6.403 8.958 11.322 1.00 89.94 84 VAL A O 1
ATOM 690 N N . PHE A 1 85 ? 4.722 7.607 10.692 1.00 90.56 85 PHE A N 1
ATOM 691 C CA . PHE A 1 85 ? 5.063 6.483 11.552 1.00 90.56 85 PHE A CA 1
ATOM 692 C C . PHE A 1 85 ? 5.562 5.306 10.712 1.00 90.56 85 PHE A C 1
ATOM 694 O O . PHE A 1 85 ? 4.955 4.959 9.701 1.00 90.56 85 PHE A O 1
ATOM 701 N N . TYR A 1 86 ? 6.641 4.677 11.178 1.00 93.81 86 TYR A N 1
ATOM 702 C CA . TYR A 1 86 ? 7.216 3.469 10.595 1.00 93.81 86 TYR A CA 1
ATOM 703 C C . TYR A 1 86 ? 7.094 2.325 11.598 1.00 93.81 86 TYR A C 1
ATOM 705 O O . TYR A 1 86 ? 7.577 2.443 12.729 1.00 93.81 86 TYR A O 1
ATOM 713 N N . SER A 1 87 ? 6.470 1.218 11.201 1.00 93.62 87 SER A N 1
ATOM 714 C CA . SER A 1 87 ? 6.483 0.007 12.023 1.00 93.62 87 SER A CA 1
ATOM 715 C C . SER A 1 87 ? 7.858 -0.676 11.979 1.00 93.62 87 SER A C 1
ATOM 717 O O . SER A 1 87 ? 8.659 -0.427 11.076 1.00 93.62 87 SER A O 1
ATOM 719 N N . PRO A 1 88 ? 8.146 -1.593 12.917 1.00 93.75 88 PRO A N 1
ATOM 720 C CA . PRO A 1 88 ? 9.203 -2.578 12.727 1.00 93.75 88 PRO A CA 1
ATOM 721 C C . PRO A 1 88 ? 8.947 -3.449 11.487 1.00 93.75 88 PRO A C 1
ATOM 723 O O . PRO A 1 88 ? 7.810 -3.550 11.017 1.00 93.75 88 PRO A O 1
ATOM 726 N N . TYR A 1 89 ? 10.001 -4.112 11.004 1.00 93.38 89 TYR A N 1
ATOM 727 C CA . TYR A 1 89 ? 9.859 -5.208 10.046 1.00 93.38 89 TYR A CA 1
ATOM 728 C C . TYR A 1 89 ? 9.113 -6.366 10.701 1.00 93.38 89 TYR A C 1
ATOM 730 O O . TYR A 1 89 ? 9.434 -6.759 11.825 1.00 93.38 89 TYR A O 1
ATOM 738 N N . MET A 1 90 ? 8.139 -6.911 9.987 1.00 93.62 90 MET A N 1
ATOM 739 C CA . MET A 1 90 ? 7.349 -8.050 10.433 1.00 93.62 90 MET A CA 1
ATOM 740 C C . MET A 1 90 ? 6.897 -8.892 9.231 1.00 93.62 90 MET A C 1
ATOM 742 O O . MET A 1 90 ? 6.877 -8.380 8.105 1.00 93.62 90 MET A O 1
ATOM 746 N N . PRO A 1 91 ? 6.537 -10.171 9.441 1.00 93.75 91 PRO A N 1
ATOM 747 C CA . PRO A 1 91 ? 5.980 -11.007 8.386 1.00 93.75 91 PRO A CA 1
ATOM 748 C C . PRO A 1 91 ? 4.758 -10.348 7.747 1.00 93.75 91 PRO A C 1
ATOM 750 O O . PRO A 1 91 ? 3.907 -9.798 8.452 1.00 93.75 91 PRO A O 1
ATOM 753 N N . VAL A 1 92 ? 4.650 -10.431 6.419 1.00 91.25 92 VAL A N 1
ATOM 754 C CA . VAL A 1 92 ? 3.543 -9.813 5.667 1.00 91.25 92 VAL A CA 1
ATOM 755 C C . VAL A 1 92 ? 2.184 -10.266 6.207 1.00 91.25 92 VAL A C 1
ATOM 757 O O . VAL A 1 92 ? 1.303 -9.438 6.418 1.00 91.25 92 VAL A O 1
ATOM 760 N N . ASP A 1 93 ? 2.019 -11.552 6.512 1.00 91.62 93 ASP A N 1
ATOM 761 C CA . ASP A 1 93 ? 0.767 -12.081 7.063 1.00 91.62 93 ASP A CA 1
ATOM 762 C C . ASP A 1 93 ? 0.396 -11.479 8.418 1.00 91.62 93 ASP A C 1
ATOM 764 O O . ASP A 1 93 ? -0.764 -11.138 8.648 1.00 91.62 93 ASP A O 1
ATOM 768 N N . GLU A 1 94 ? 1.381 -11.305 9.298 1.00 93.81 94 GLU A N 1
ATOM 769 C CA . GLU A 1 94 ? 1.174 -10.685 10.605 1.00 93.81 94 GLU A CA 1
ATOM 770 C C . GLU A 1 94 ? 0.813 -9.203 10.451 1.00 93.81 94 GLU A C 1
ATOM 772 O O . GLU A 1 94 ? -0.082 -8.702 11.132 1.00 93.81 94 GLU A O 1
ATOM 777 N N . LEU A 1 95 ? 1.460 -8.515 9.506 1.00 92.50 95 LEU A N 1
ATOM 778 C CA . LEU A 1 95 ? 1.171 -7.123 9.189 1.00 92.50 95 LEU A CA 1
ATOM 779 C C . LEU A 1 95 ? -0.271 -6.975 8.700 1.00 92.50 95 LEU A C 1
ATOM 781 O O . LEU A 1 95 ? -1.021 -6.160 9.238 1.00 92.50 95 LEU A O 1
ATOM 785 N N . PHE A 1 96 ? -0.678 -7.787 7.719 1.00 91.56 96 PHE A N 1
ATOM 786 C CA . PHE A 1 96 ? -2.034 -7.760 7.173 1.00 91.56 96 PHE A CA 1
ATOM 787 C C . PHE A 1 96 ? -3.083 -8.096 8.232 1.00 91.56 96 PHE A C 1
ATOM 789 O O . PHE A 1 96 ? -4.076 -7.381 8.323 1.00 91.56 96 PHE A O 1
ATOM 796 N N . ALA A 1 97 ? -2.836 -9.091 9.087 1.00 92.62 97 ALA A N 1
ATOM 797 C CA . ALA A 1 97 ? -3.722 -9.402 10.207 1.00 92.62 97 ALA A CA 1
ATOM 798 C C . ALA A 1 97 ? -3.861 -8.225 11.194 1.00 92.62 97 ALA A C 1
ATOM 800 O O . ALA A 1 97 ? -4.943 -7.989 11.732 1.00 92.62 97 ALA A O 1
ATOM 801 N N . ALA A 1 98 ? -2.789 -7.457 11.416 1.00 92.12 98 ALA A N 1
ATOM 802 C CA . ALA A 1 98 ? -2.817 -6.286 12.288 1.00 92.12 98 ALA A CA 1
ATOM 803 C C . ALA A 1 98 ? -3.582 -5.097 11.676 1.00 92.12 98 ALA A C 1
ATOM 805 O O . ALA A 1 98 ? -4.285 -4.387 12.400 1.00 92.12 98 ALA A O 1
ATOM 806 N N . ILE A 1 99 ? -3.463 -4.867 10.362 1.00 90.56 99 ILE A N 1
ATOM 807 C CA . ILE A 1 99 ? -4.091 -3.715 9.689 1.00 90.56 99 ILE A CA 1
ATOM 808 C C . ILE A 1 99 ? -5.502 -3.996 9.168 1.00 90.56 99 ILE A C 1
ATOM 810 O O . ILE A 1 99 ? -6.267 -3.047 9.002 1.00 90.56 99 ILE A O 1
ATOM 814 N N . GLU A 1 100 ? -5.871 -5.256 8.921 1.00 91.50 100 GLU A N 1
ATOM 815 C CA . GLU A 1 100 ? -7.157 -5.649 8.326 1.00 91.50 100 GLU A CA 1
ATOM 816 C C . GLU A 1 100 ? -8.374 -4.989 9.004 1.00 91.50 100 GLU A C 1
ATOM 818 O O . GLU A 1 100 ? -9.196 -4.406 8.287 1.00 91.50 100 GLU A O 1
ATOM 823 N N . PRO A 1 101 ? -8.480 -4.942 10.350 1.00 92.12 101 PRO A N 1
ATOM 824 C CA . PRO A 1 101 ? -9.608 -4.286 11.018 1.00 92.12 101 PRO A CA 1
ATOM 825 C C . PRO A 1 101 ? -9.703 -2.776 10.745 1.00 92.12 101 PRO A C 1
ATOM 827 O O . PRO A 1 101 ? -10.768 -2.175 10.907 1.00 92.12 101 PRO A O 1
ATOM 830 N N . TYR A 1 102 ? -8.592 -2.153 10.350 1.00 89.94 102 TYR A N 1
ATOM 831 C CA . TYR A 1 102 ? -8.458 -0.714 10.139 1.00 89.94 102 TYR A CA 1
ATOM 832 C C . TYR A 1 102 ? -8.440 -0.322 8.657 1.00 89.94 102 TYR A C 1
ATOM 834 O O . TYR A 1 102 ? -8.689 0.846 8.357 1.00 89.94 102 TYR A O 1
ATOM 842 N N . LEU A 1 103 ? -8.227 -1.265 7.729 1.00 88.50 103 LEU A N 1
ATOM 843 C CA . LEU A 1 103 ? -8.181 -1.013 6.281 1.00 88.50 103 LEU A CA 1
ATOM 844 C C . LEU A 1 103 ? -9.376 -0.202 5.754 1.00 88.50 103 LEU A C 1
ATOM 846 O O . LEU A 1 103 ? -9.139 0.760 5.022 1.00 88.50 103 LEU A O 1
ATOM 850 N N . PRO A 1 104 ? -10.641 -0.485 6.135 1.00 87.75 104 PRO A N 1
ATOM 851 C CA . PRO A 1 104 ? -11.765 0.330 5.681 1.00 87.75 104 PRO A CA 1
ATOM 852 C C . PRO A 1 104 ? -11.618 1.803 6.071 1.00 87.75 104 PRO A C 1
ATOM 854 O O . PRO A 1 104 ? -11.913 2.681 5.266 1.00 87.75 104 PRO A O 1
ATOM 857 N N . ARG A 1 105 ? -11.115 2.088 7.278 1.00 85.75 105 ARG A N 1
ATOM 858 C CA . ARG A 1 105 ? -10.889 3.463 7.744 1.00 85.75 105 ARG A CA 1
ATOM 859 C C . ARG A 1 105 ? -9.700 4.101 7.039 1.00 85.75 105 ARG A C 1
ATOM 861 O O . ARG A 1 105 ? -9.805 5.241 6.609 1.00 85.75 105 ARG A O 1
ATOM 868 N N . LEU A 1 106 ? -8.606 3.361 6.868 1.00 85.94 106 LEU A N 1
ATOM 869 C CA . LEU A 1 106 ? -7.424 3.832 6.139 1.00 85.94 106 LEU A CA 1
ATOM 870 C C . LEU A 1 106 ? -7.769 4.248 4.701 1.00 85.94 106 LEU A C 1
ATOM 872 O O . LEU A 1 106 ? -7.254 5.243 4.204 1.00 85.94 106 LEU A O 1
ATOM 876 N N . ILE A 1 107 ? -8.682 3.522 4.053 1.00 87.06 107 ILE A N 1
ATOM 877 C CA . ILE A 1 107 ? -9.093 3.781 2.670 1.00 87.06 107 ILE A CA 1
ATOM 878 C C . ILE A 1 107 ? -10.164 4.882 2.575 1.00 87.06 107 ILE A C 1
ATOM 880 O O . ILE A 1 107 ? -10.131 5.682 1.639 1.00 87.06 107 ILE A O 1
ATOM 884 N N . HIS A 1 108 ? -11.135 4.913 3.496 1.00 81.31 108 HIS A N 1
ATOM 885 C CA . HIS A 1 108 ? -12.346 5.734 3.357 1.00 81.31 108 HIS A CA 1
ATOM 886 C C . HIS A 1 108 ? -12.425 6.963 4.271 1.00 81.31 108 HIS A C 1
ATOM 888 O O . HIS A 1 108 ? -13.067 7.939 3.884 1.00 81.31 108 HIS A O 1
ATOM 894 N N . ASP A 1 109 ? -11.797 6.944 5.449 1.00 70.94 109 ASP A N 1
ATOM 895 C CA . ASP A 1 109 ? -11.967 7.984 6.480 1.00 70.94 109 ASP A CA 1
ATOM 896 C C . ASP A 1 109 ? -10.937 9.133 6.361 1.00 70.94 109 ASP A C 1
ATOM 898 O O . ASP A 1 109 ? -10.816 9.952 7.270 1.00 70.94 109 ASP A O 1
ATOM 902 N N . GLY A 1 110 ? -10.222 9.240 5.233 1.00 60.84 110 GLY A N 1
ATOM 903 C CA . GLY A 1 110 ? -9.353 10.388 4.932 1.00 60.84 110 GLY A CA 1
ATOM 904 C C . GLY A 1 110 ? -8.012 10.391 5.671 1.00 60.84 110 GLY A C 1
ATOM 905 O O . GLY A 1 110 ? -7.512 11.457 6.034 1.00 60.84 110 GLY A O 1
ATOM 906 N N . PHE A 1 111 ? -7.426 9.214 5.917 1.00 64.81 111 PHE A N 1
ATOM 907 C CA . PHE A 1 111 ? -6.008 9.140 6.278 1.00 64.81 111 PHE A CA 1
ATOM 908 C C . PHE A 1 111 ? -5.150 9.695 5.135 1.00 64.81 111 PHE A C 1
ATOM 910 O O . PHE A 1 111 ? -5.488 9.539 3.963 1.00 64.81 111 PHE A O 1
ATOM 917 N N . VAL A 1 112 ? -4.048 10.355 5.493 1.00 75.50 112 VAL A N 1
ATOM 918 C CA . VAL A 1 112 ? -3.200 11.102 4.551 1.00 75.50 112 VAL A CA 1
ATOM 919 C C . VAL A 1 112 ? -2.579 10.167 3.515 1.00 75.50 112 VAL A C 1
ATOM 921 O O . VAL A 1 112 ? -2.626 10.425 2.312 1.00 75.50 112 VAL A O 1
ATOM 924 N N . GLY A 1 113 ? -2.071 9.039 3.996 1.00 86.81 113 GLY A N 1
ATOM 925 C CA . GLY A 1 113 ? -1.477 8.007 3.175 1.00 86.81 113 GLY A CA 1
ATOM 926 C C . GLY A 1 113 ? -1.020 6.838 4.030 1.00 86.81 113 GLY A C 1
ATOM 927 O O . GLY A 1 113 ? -0.833 6.954 5.244 1.00 86.81 113 GLY A O 1
ATOM 928 N N . PHE A 1 114 ? -0.874 5.684 3.402 1.00 91.31 114 PHE A N 1
ATOM 929 C CA . PHE A 1 114 ? -0.280 4.520 4.038 1.00 91.31 114 PHE A CA 1
ATOM 930 C C . PHE A 1 114 ? 0.355 3.624 2.985 1.00 91.31 114 PHE A C 1
ATOM 932 O O . PHE A 1 114 ? -0.064 3.609 1.829 1.00 91.31 114 PHE A O 1
ATOM 939 N N . GLY A 1 115 ? 1.360 2.858 3.376 1.00 91.88 115 GLY A N 1
ATOM 940 C CA . GLY A 1 115 ? 2.104 2.034 2.439 1.00 91.88 115 GLY A CA 1
ATOM 941 C C . GLY A 1 115 ? 2.884 0.925 3.108 1.00 91.88 115 GLY A C 1
ATOM 942 O O . GLY A 1 115 ? 2.980 0.855 4.332 1.00 91.88 115 GLY A O 1
ATOM 943 N N . LEU A 1 116 ? 3.437 0.052 2.280 1.00 92.62 116 LEU A N 1
ATOM 944 C CA . LEU A 1 116 ? 4.299 -1.044 2.686 1.00 92.62 116 LEU A CA 1
ATOM 945 C C . LEU A 1 116 ? 5.598 -0.935 1.913 1.00 92.62 116 LEU A C 1
ATOM 947 O O . LEU A 1 116 ? 5.590 -0.713 0.702 1.00 92.62 116 LEU A O 1
ATOM 951 N N . ALA A 1 117 ? 6.707 -1.128 2.608 1.00 92.00 117 ALA A N 1
ATOM 952 C CA . ALA A 1 117 ? 8.015 -1.090 1.989 1.00 92.00 117 ALA A CA 1
ATOM 953 C C . ALA A 1 117 ? 8.922 -2.190 2.532 1.00 92.00 117 ALA A C 1
ATOM 955 O O . ALA A 1 117 ? 8.790 -2.662 3.666 1.00 92.00 117 ALA A O 1
ATOM 956 N N . ASN A 1 118 ? 9.873 -2.584 1.695 1.00 91.38 118 ASN A N 1
ATOM 957 C CA . ASN A 1 118 ? 11.006 -3.399 2.077 1.00 91.38 118 ASN A CA 1
ATOM 958 C C . ASN A 1 118 ? 12.260 -2.869 1.378 1.00 91.38 118 ASN A C 1
ATOM 960 O O . ASN A 1 118 ? 12.409 -2.938 0.157 1.00 91.38 118 ASN A O 1
ATOM 964 N N . ASN A 1 119 ? 13.198 -2.374 2.183 1.00 88.00 119 ASN A N 1
ATOM 965 C CA . ASN A 1 119 ? 14.426 -1.773 1.668 1.00 88.00 119 ASN A CA 1
ATOM 966 C C . ASN A 1 119 ? 15.399 -2.819 1.104 1.00 88.00 119 ASN A C 1
ATOM 968 O O . ASN A 1 119 ? 16.230 -2.485 0.267 1.00 88.00 119 ASN A O 1
ATOM 972 N N . ARG A 1 120 ? 15.318 -4.078 1.556 1.00 86.00 120 ARG A N 1
ATOM 973 C CA . ARG A 1 120 ? 16.170 -5.185 1.092 1.00 86.00 120 ARG A CA 1
ATOM 974 C C . ARG A 1 120 ? 15.817 -5.591 -0.336 1.00 86.00 120 ARG A C 1
ATOM 976 O O . ARG A 1 120 ? 16.720 -5.877 -1.113 1.00 86.00 120 ARG A O 1
ATOM 983 N N . SER A 1 121 ? 14.529 -5.595 -0.676 1.00 84.31 121 SER A N 1
ATOM 984 C CA . SER A 1 121 ? 14.047 -5.861 -2.035 1.00 84.31 121 SER A CA 1
ATOM 985 C C . SER A 1 121 ? 13.886 -4.592 -2.878 1.00 84.31 121 SER A C 1
ATOM 987 O O . SER A 1 121 ? 13.513 -4.686 -4.044 1.00 84.31 121 SER A O 1
ATOM 989 N N . GLY A 1 122 ? 14.136 -3.403 -2.313 1.00 85.00 122 GLY A N 1
ATOM 990 C CA . GLY A 1 122 ? 13.972 -2.120 -3.010 1.00 85.00 122 GLY A CA 1
ATOM 991 C C . GLY A 1 122 ? 12.537 -1.873 -3.484 1.00 85.00 122 GLY A C 1
ATOM 992 O O . GLY A 1 122 ? 12.325 -1.257 -4.523 1.00 85.00 122 GLY A O 1
ATOM 993 N N . THR A 1 123 ? 11.559 -2.421 -2.764 1.00 86.62 123 THR A N 1
ATOM 994 C CA . THR A 1 123 ? 10.164 -2.510 -3.197 1.00 86.62 123 THR A CA 1
ATOM 995 C C . THR A 1 123 ? 9.282 -1.700 -2.250 1.00 86.62 123 THR A C 1
ATOM 997 O O . THR A 1 123 ? 9.351 -1.879 -1.034 1.00 86.62 123 THR A O 1
ATOM 1000 N N . GLU A 1 124 ? 8.448 -0.815 -2.796 1.00 90.56 124 GLU A N 1
ATOM 1001 C CA . GLU A 1 124 ? 7.552 0.062 -2.034 1.00 90.56 124 GLU A CA 1
ATOM 1002 C C . GLU A 1 124 ? 6.211 0.228 -2.757 1.00 90.56 124 GLU A C 1
ATOM 1004 O O . GLU A 1 124 ? 6.165 0.453 -3.969 1.00 90.56 124 GLU A O 1
ATOM 1009 N N . VAL A 1 125 ? 5.119 0.135 -1.999 1.00 90.00 125 VAL A N 1
ATOM 1010 C CA . VAL A 1 125 ? 3.765 0.478 -2.437 1.00 90.00 125 VAL A CA 1
ATOM 1011 C C . VAL A 1 125 ? 3.185 1.503 -1.482 1.00 90.00 125 VAL A C 1
ATOM 1013 O O . VAL A 1 125 ? 3.222 1.327 -0.266 1.00 90.00 125 VAL A O 1
ATOM 1016 N N . PHE A 1 126 ? 2.616 2.567 -2.038 1.00 90.25 126 PHE A N 1
ATOM 1017 C CA . PHE A 1 126 ? 2.040 3.647 -1.257 1.00 90.25 126 PHE A CA 1
ATOM 1018 C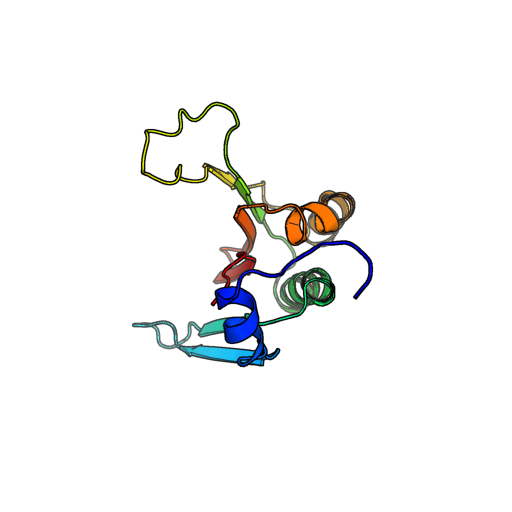 C . PHE A 1 126 ? 0.658 4.017 -1.792 1.00 90.25 126 PHE A C 1
ATOM 1020 O O . PHE A 1 126 ? 0.469 4.212 -2.994 1.00 90.25 126 PHE A O 1
ATOM 1027 N N . TYR A 1 127 ? -0.312 4.100 -0.890 1.00 88.12 127 TYR A N 1
ATOM 1028 C CA . TYR A 1 127 ? -1.637 4.639 -1.141 1.00 88.12 127 TYR A CA 1
ATOM 1029 C C . TYR A 1 127 ? -1.673 6.097 -0.685 1.00 88.12 127 TYR A C 1
ATOM 1031 O O . TYR A 1 127 ? -1.407 6.398 0.477 1.00 88.12 127 TYR A O 1
ATOM 1039 N N . SER A 1 128 ? -2.054 6.989 -1.596 1.00 78.56 128 SER A N 1
ATOM 1040 C CA . SER A 1 128 ? -2.325 8.399 -1.316 1.00 78.56 128 SER A CA 1
ATOM 1041 C C . SER A 1 128 ? -3.685 8.771 -1.906 1.00 78.56 128 SER A C 1
ATOM 1043 O O . SER A 1 128 ? -4.030 8.319 -3.001 1.00 78.56 128 SER A O 1
ATOM 1045 N N . GLU A 1 129 ? -4.464 9.597 -1.201 1.00 69.44 129 GLU A N 1
ATOM 1046 C CA . GLU A 1 129 ? -5.774 10.103 -1.648 1.00 69.44 129 GLU A CA 1
ATOM 1047 C C . GLU A 1 129 ? -5.634 11.185 -2.745 1.00 69.44 129 GLU A C 1
ATOM 1049 O O . GLU A 1 129 ? -6.321 12.211 -2.731 1.00 69.44 129 GLU A O 1
ATOM 1054 N N . GLU A 1 130 ? -4.717 11.013 -3.700 1.00 62.50 130 GLU A N 1
ATOM 1055 C CA . GLU A 1 130 ? -4.496 12.012 -4.740 1.00 62.50 130 GLU A CA 1
ATOM 1056 C C . GLU A 1 130 ? -5.695 12.042 -5.707 1.00 62.50 130 GLU A C 1
ATOM 1058 O O . GLU A 1 130 ? -5.901 11.167 -6.551 1.00 62.50 130 GLU A O 1
ATOM 1063 N N . LYS A 1 131 ? -6.532 13.075 -5.559 1.00 49.53 131 LYS A N 1
ATOM 1064 C CA . LYS A 1 131 ? -7.680 13.366 -6.430 1.00 49.53 131 LYS A CA 1
ATOM 1065 C C . LYS A 1 131 ? -7.215 14.136 -7.666 1.00 49.53 131 LYS A C 1
ATOM 1067 O O . LYS A 1 131 ? -7.514 15.330 -7.773 1.00 49.53 131 LYS A O 1
ATOM 1072 N N . VAL A 1 132 ? -6.483 13.486 -8.573 1.00 37.78 132 VAL A N 1
ATOM 1073 C CA . VAL A 1 132 ? -6.214 14.053 -9.913 1.00 37.78 132 VAL A CA 1
ATOM 1074 C C . VAL A 1 132 ? -7.540 14.280 -10.638 1.00 37.78 132 VAL A C 1
ATOM 1076 O O . VAL A 1 132 ? -8.336 13.322 -10.704 1.00 37.78 132 VAL A O 1
#

Radius of gyration: 17.97 Å; chains: 1; bounding box: 54×42×36 Å

Secondary structure (DSSP, 8-state):
-TT-----TTHHHHTTSPPPPEEEEEEPTT-SS-EEEEEE--GGGHHHHHHHHHHTT-SEEEEEEEE--TT----TTSPPPPEEEEPPPEEHHHHHHHHTTTHHHHHHS--SEEEEEETTTTEEEEEE----

pLDDT: mean 78.55, std 14.46, range [37.78, 93.81]

Sequence (132 aa):
MPLGIKLWPRELRRHRNHLRQGYTFSLLENTADSYRFTIAASPQKVPDILRAFCDSSVDEAFLILEFYRNEQPVQKGEPGMPDVFYSPYMPVDELFAAIEPYLPRLIHDGFVGFGLANNRSGTEVFYSEEKV

Foldseek 3Di:
DPDPDDDDVVVVVVVVPPPDWDKDKDADPPDDPHIDIDTDDDLVCVLVVQLVLDVVFHQKKKKKFWADDPPDDPPPPDDDGTDIDIGDIDGPVVVCVVCVVPSVCQSPVDGQKMWIDDVVRPGIDIDGPDPD